Protein AF-A0A7S0SHC0-F1 (afdb_monomer_lite)

Organism: NCBI:txid81844

Secondary structure (DSSP, 8-state):
------PPP----PPP--------PPEE-TTT--EE-TTT--B--HHHHHHHTSSSSSHHHHHHHHHHHSTTHHHHHHHHHHTTB-TTT--BHHHHHHHHHH---HHHHHHHHHHH--S-HHHHHHHHHS--HHHH-----S---

Foldseek 3Di:
DDDDDDDDDDPPPDDDPPDPPPQPPFDADPVPRFTAAPQPRHGDHVVCCVVVVHSHNDPVSVVNCCCVVPPCSVVVVVCVVCVCQDPPPRDNLVVLLVVLVPDPDLVVQLVSVVVVVPDDPVLSNVCSVPPDSVSRDDDDDPDDD

Structure (mmCIF, N/CA/C/O backbone):
data_AF-A0A7S0SHC0-F1
#
_entry.id   AF-A0A7S0SHC0-F1
#
loop_
_atom_site.group_PDB
_atom_site.id
_atom_site.type_symbol
_atom_site.label_atom_id
_atom_site.label_alt_id
_atom_site.label_comp_id
_atom_site.label_asym_id
_atom_site.label_entity_id
_atom_site.label_seq_id
_atom_site.pdbx_PDB_ins_code
_atom_site.Cartn_x
_atom_site.Cartn_y
_atom_site.Cartn_z
_atom_site.occupancy
_atom_site.B_iso_or_equiv
_atom_site.auth_seq_id
_atom_site.auth_comp_id
_atom_site.auth_asym_id
_atom_site.auth_atom_id
_atom_site.pdbx_PDB_model_num
ATOM 1 N N . LEU A 1 1 ? 39.470 34.657 43.279 1.00 46.25 1 LEU A N 1
ATOM 2 C CA . LEU A 1 1 ? 38.215 34.703 42.502 1.00 46.25 1 LEU A CA 1
ATOM 3 C C . LEU A 1 1 ? 38.578 34.753 41.018 1.00 46.25 1 LEU A C 1
ATOM 5 O O . LEU A 1 1 ? 39.196 35.722 40.605 1.00 46.25 1 LEU A O 1
ATOM 9 N N . ALA A 1 2 ? 38.267 33.699 40.259 1.00 45.75 2 ALA A N 1
ATOM 10 C CA . ALA A 1 2 ? 38.044 33.777 38.803 1.00 45.75 2 ALA A CA 1
ATOM 11 C C . ALA A 1 2 ? 36.608 34.328 38.566 1.00 45.75 2 ALA A C 1
ATOM 13 O O . ALA A 1 2 ? 35.869 34.360 39.558 1.00 45.75 2 ALA A O 1
ATOM 14 N N . PRO A 1 3 ? 36.173 34.773 37.359 1.00 44.78 3 PRO A N 1
ATOM 15 C CA . PRO A 1 3 ? 36.110 33.954 36.128 1.00 44.78 3 PRO A CA 1
ATOM 16 C C . PRO A 1 3 ? 36.501 34.707 34.822 1.00 44.78 3 PRO A C 1
ATOM 18 O O . PRO A 1 3 ? 36.399 35.922 34.726 1.00 44.78 3 PRO A O 1
ATOM 21 N N . ALA A 1 4 ? 37.196 34.050 33.889 1.00 41.94 4 ALA A N 1
ATOM 22 C CA . ALA A 1 4 ? 36.697 33.322 32.704 1.00 41.94 4 ALA A CA 1
ATOM 23 C C . ALA A 1 4 ? 36.468 34.202 31.455 1.00 41.94 4 ALA A C 1
ATOM 25 O O . ALA A 1 4 ? 35.485 34.928 31.338 1.00 41.94 4 ALA A O 1
ATOM 26 N N . SER A 1 5 ? 37.388 34.062 30.495 1.00 43.69 5 SER A N 1
ATOM 27 C CA . SER A 1 5 ? 37.263 34.512 29.109 1.00 43.69 5 SER A CA 1
ATOM 28 C C . SER A 1 5 ? 36.219 33.665 28.378 1.00 43.69 5 SER A C 1
ATOM 30 O O . SER A 1 5 ? 36.361 32.445 28.308 1.00 43.69 5 SER A O 1
ATOM 32 N N . GLY A 1 6 ? 35.187 34.301 27.826 1.00 36.38 6 GLY A N 1
ATOM 33 C CA . GLY A 1 6 ? 34.179 33.659 26.984 1.00 36.38 6 GLY A CA 1
ATOM 34 C C . GLY A 1 6 ? 34.205 34.239 25.574 1.00 36.38 6 GLY A C 1
ATOM 35 O O . GLY A 1 6 ? 33.842 35.393 25.369 1.00 36.38 6 GLY A O 1
ATOM 36 N N . THR A 1 7 ? 34.633 33.443 24.600 1.00 48.53 7 THR A N 1
ATOM 37 C CA . THR A 1 7 ? 34.421 33.687 23.169 1.00 48.53 7 THR A CA 1
ATOM 38 C C . THR A 1 7 ? 33.068 33.102 22.752 1.00 48.53 7 THR A C 1
ATOM 40 O O . THR A 1 7 ? 32.827 31.923 23.008 1.00 48.53 7 THR A O 1
ATOM 43 N N . PRO A 1 8 ? 32.185 33.855 22.072 1.00 46.16 8 PRO A N 1
ATOM 44 C CA . PRO A 1 8 ? 31.022 33.269 21.422 1.00 46.16 8 PRO A CA 1
ATOM 45 C C . PRO A 1 8 ? 31.379 32.819 19.999 1.00 46.16 8 PRO A C 1
ATOM 47 O O . PRO A 1 8 ? 31.713 33.625 19.132 1.00 46.16 8 PRO A O 1
ATOM 50 N N . THR A 1 9 ? 31.291 31.515 19.750 1.00 45.28 9 THR A N 1
ATOM 51 C CA . THR A 1 9 ? 31.271 30.936 18.402 1.00 45.28 9 THR A CA 1
ATOM 52 C C . THR A 1 9 ? 29.812 30.864 17.935 1.00 45.28 9 THR A C 1
ATOM 54 O O . THR A 1 9 ? 29.004 30.245 18.627 1.00 45.28 9 THR A O 1
ATOM 57 N N . PRO A 1 10 ? 29.419 31.470 16.801 1.00 43.19 10 PRO A N 1
ATOM 58 C CA . PRO A 1 10 ? 28.077 31.281 16.269 1.00 43.19 10 PRO A CA 1
ATOM 59 C C . PRO A 1 10 ? 27.973 29.929 15.552 1.00 43.19 10 PRO A C 1
ATOM 61 O O . PRO A 1 10 ? 28.498 29.729 14.457 1.00 43.19 10 PRO A O 1
ATOM 64 N N . THR A 1 11 ? 27.261 28.999 16.186 1.00 40.47 11 THR A N 1
ATOM 65 C CA . THR A 1 11 ? 26.801 27.735 15.606 1.00 40.47 11 THR A CA 1
ATOM 66 C C . THR A 1 11 ? 25.704 28.023 14.582 1.00 40.47 11 THR A C 1
ATOM 68 O O . THR A 1 11 ? 24.523 28.089 14.916 1.00 40.47 11 THR A O 1
ATOM 71 N N . ALA A 1 12 ? 26.080 28.210 13.318 1.00 41.25 12 ALA A N 1
ATOM 72 C CA . ALA A 1 12 ? 25.123 28.209 12.221 1.00 41.25 12 ALA A CA 1
ATOM 73 C C . ALA A 1 12 ? 24.812 26.758 11.829 1.00 41.25 12 ALA A C 1
ATOM 75 O O . ALA A 1 12 ? 25.509 26.137 11.028 1.00 41.25 12 ALA A O 1
ATOM 76 N N . ALA A 1 13 ? 23.744 26.224 12.422 1.00 42.00 13 ALA A N 1
ATOM 77 C CA . ALA A 1 13 ? 23.005 25.092 11.887 1.00 42.00 13 ALA A CA 1
ATOM 78 C C . ALA A 1 13 ? 22.385 25.510 10.540 1.00 42.00 13 ALA A C 1
ATOM 80 O O . ALA A 1 13 ? 21.304 26.092 10.484 1.00 42.00 13 ALA A O 1
ATOM 81 N N . GLY A 1 14 ? 23.119 25.270 9.455 1.00 32.91 14 GLY A N 1
ATOM 82 C CA . GLY A 1 14 ? 22.646 25.408 8.082 1.00 32.91 14 GLY A CA 1
ATOM 83 C C . GLY A 1 14 ? 22.050 24.088 7.608 1.00 32.91 14 GLY A C 1
ATOM 84 O O . GLY A 1 14 ? 22.715 23.057 7.634 1.00 32.91 14 GLY A O 1
ATOM 85 N N . ALA A 1 15 ? 20.778 24.142 7.228 1.00 36.56 15 ALA A N 1
ATOM 86 C CA . ALA A 1 15 ? 19.934 23.031 6.823 1.00 36.56 15 ALA A CA 1
ATOM 87 C C . ALA A 1 15 ? 20.584 22.061 5.819 1.00 36.56 15 ALA A C 1
ATOM 89 O O . ALA A 1 15 ? 21.226 22.462 4.848 1.00 36.56 15 ALA A O 1
ATOM 90 N N . ALA A 1 16 ? 20.326 20.769 6.025 1.00 36.56 16 ALA A N 1
ATOM 91 C CA . ALA A 1 16 ? 20.578 19.732 5.039 1.00 36.56 16 ALA A CA 1
ATOM 92 C C . ALA A 1 16 ? 19.779 20.016 3.752 1.00 36.56 16 ALA A C 1
ATOM 94 O O . ALA A 1 16 ? 18.553 20.165 3.832 1.00 36.56 16 ALA A O 1
ATOM 95 N N . PRO A 1 17 ? 20.397 20.015 2.556 1.00 38.56 17 PRO A N 1
ATOM 96 C CA . PRO A 1 17 ? 19.640 19.806 1.338 1.00 38.56 17 PRO A CA 1
ATOM 97 C C . PRO A 1 17 ? 19.121 18.365 1.344 1.00 38.56 17 PRO A C 1
ATOM 99 O O . PRO A 1 17 ? 19.825 17.395 1.064 1.00 38.56 17 PRO A O 1
ATOM 102 N N . SER A 1 18 ? 17.850 18.253 1.717 1.00 47.62 18 SER A N 1
ATOM 103 C CA . SER A 1 18 ? 17.003 17.102 1.449 1.00 47.62 18 SER A CA 1
ATOM 104 C C . SER A 1 18 ? 16.845 16.960 -0.060 1.00 47.62 18 SER A C 1
ATOM 106 O O . SER A 1 18 ? 16.147 17.751 -0.680 1.00 47.62 18 SER A O 1
ATOM 108 N N . ALA A 1 19 ? 17.536 15.979 -0.628 1.00 39.66 19 ALA A N 1
ATOM 109 C CA . ALA A 1 19 ? 17.157 15.179 -1.791 1.00 39.66 19 ALA A CA 1
ATOM 110 C C . ALA A 1 19 ? 18.431 14.478 -2.253 1.00 39.66 19 ALA A C 1
ATOM 112 O O . ALA A 1 19 ? 19.184 14.994 -3.077 1.00 39.66 19 ALA A O 1
ATOM 113 N N . THR A 1 20 ? 18.696 13.288 -1.719 1.00 36.34 20 THR A N 1
ATOM 114 C CA . THR A 1 20 ? 19.650 12.383 -2.354 1.00 36.34 20 THR A CA 1
ATOM 115 C C . THR A 1 20 ? 19.018 11.962 -3.678 1.00 36.34 20 THR A C 1
ATOM 117 O O . THR A 1 20 ? 18.272 10.987 -3.748 1.00 36.34 20 THR A O 1
ATOM 120 N N . SER A 1 21 ? 19.247 12.739 -4.737 1.00 45.91 21 SER A N 1
ATOM 121 C CA . SER A 1 21 ? 19.059 12.262 -6.097 1.00 45.91 21 SER A CA 1
ATOM 122 C C . SER A 1 21 ? 20.007 11.081 -6.239 1.00 45.91 21 SER A C 1
ATOM 124 O O . SER A 1 21 ? 21.220 11.262 -6.339 1.00 45.91 21 SER A O 1
ATOM 126 N N . ALA A 1 22 ? 19.474 9.868 -6.135 1.00 44.31 22 ALA A N 1
ATOM 127 C CA . ALA A 1 22 ? 20.243 8.669 -6.391 1.00 44.31 22 ALA A CA 1
ATOM 128 C C . ALA A 1 22 ? 20.702 8.754 -7.848 1.00 44.31 22 ALA A C 1
ATOM 130 O O . ALA A 1 22 ? 19.911 8.547 -8.769 1.00 44.31 22 ALA A O 1
ATOM 131 N N . SER A 1 23 ? 21.959 9.147 -8.049 1.00 49.69 23 SER A N 1
ATOM 132 C CA . SER A 1 23 ? 22.630 9.129 -9.339 1.00 49.69 23 SER A CA 1
ATOM 133 C C . SER A 1 23 ? 22.587 7.689 -9.824 1.00 49.69 23 SER A C 1
ATOM 135 O O . SER A 1 23 ? 23.331 6.836 -9.344 1.00 49.69 23 SER A O 1
ATOM 137 N N . ALA A 1 24 ? 21.638 7.388 -10.702 1.00 56.66 24 ALA A N 1
ATOM 138 C CA . ALA A 1 24 ? 21.455 6.050 -11.211 1.00 56.66 24 ALA A CA 1
ATOM 139 C C . ALA A 1 24 ? 22.646 5.756 -12.136 1.00 56.66 24 ALA A C 1
ATOM 141 O O . ALA A 1 24 ? 22.691 6.222 -13.274 1.00 56.66 24 ALA A O 1
ATOM 142 N N . ALA A 1 25 ? 23.665 5.081 -11.602 1.00 60.66 25 ALA A N 1
ATOM 143 C CA . ALA A 1 25 ? 24.842 4.700 -12.367 1.00 60.66 25 ALA A CA 1
ATOM 144 C C . ALA A 1 25 ? 24.388 3.861 -13.571 1.00 60.66 25 ALA A C 1
ATOM 146 O O . ALA A 1 25 ? 23.624 2.907 -13.412 1.00 60.66 25 ALA A O 1
ATOM 147 N N . ALA A 1 26 ? 24.796 4.258 -14.777 1.00 64.06 26 ALA A N 1
ATOM 148 C CA . ALA A 1 26 ? 24.423 3.558 -15.999 1.00 64.06 26 ALA A CA 1
ATOM 149 C C . ALA A 1 26 ? 24.975 2.123 -15.970 1.00 64.06 26 ALA A C 1
ATOM 151 O O . ALA A 1 26 ? 26.130 1.902 -15.610 1.00 64.06 26 ALA A O 1
ATOM 152 N N . LEU A 1 27 ? 24.152 1.145 -16.354 1.00 70.19 27 LEU A N 1
ATOM 153 C CA . LEU A 1 27 ? 24.633 -0.211 -16.619 1.00 70.19 27 LEU A CA 1
ATOM 154 C C . LEU A 1 27 ? 25.347 -0.205 -17.974 1.00 70.19 27 LEU A C 1
ATOM 156 O O . LEU A 1 27 ? 24.855 0.423 -18.903 1.00 70.19 27 LEU A O 1
ATOM 160 N N . MET A 1 28 ? 26.474 -0.900 -18.113 1.00 73.00 28 MET A N 1
ATOM 161 C CA . MET A 1 28 ? 27.180 -1.055 -19.392 1.00 73.00 28 MET A CA 1
ATOM 162 C C . MET A 1 28 ? 27.140 -2.509 -19.848 1.00 73.00 28 MET A C 1
ATOM 164 O O . MET A 1 28 ? 27.323 -3.426 -19.048 1.00 73.00 28 MET A O 1
ATOM 168 N N . SER A 1 29 ? 26.942 -2.720 -21.147 1.00 69.62 29 SER A N 1
ATOM 169 C CA . SER A 1 29 ? 27.190 -4.016 -21.775 1.00 69.62 29 SER A CA 1
ATOM 170 C C . SER A 1 29 ? 28.694 -4.287 -21.814 1.00 69.62 29 SER A C 1
ATOM 172 O O . SER A 1 29 ? 29.453 -3.492 -22.369 1.00 69.62 29 SER A O 1
ATOM 174 N N . THR A 1 30 ? 29.135 -5.424 -21.277 1.00 70.00 30 THR A N 1
ATOM 175 C CA . THR A 1 30 ? 30.549 -5.839 -21.325 1.00 70.00 30 THR A CA 1
ATOM 176 C C . THR A 1 30 ? 30.995 -6.260 -22.726 1.00 70.00 30 THR A C 1
ATOM 178 O O . THR A 1 30 ? 32.182 -6.206 -23.023 1.00 70.00 30 THR A O 1
ATOM 181 N N . ALA A 1 31 ? 30.056 -6.642 -23.597 1.00 69.12 31 ALA A N 1
ATOM 182 C CA . ALA A 1 31 ? 30.348 -7.105 -24.953 1.00 69.12 31 ALA A CA 1
ATOM 183 C C . ALA A 1 31 ? 30.527 -5.962 -25.964 1.00 69.12 31 ALA A C 1
ATOM 185 O O . ALA A 1 31 ? 31.251 -6.115 -26.941 1.00 69.12 31 ALA A O 1
ATOM 186 N N . SER A 1 32 ? 29.854 -4.828 -25.754 1.00 69.88 32 SER A N 1
ATOM 187 C CA . SER A 1 32 ? 29.794 -3.738 -26.738 1.00 69.88 32 SER A CA 1
ATOM 188 C C . SER A 1 32 ? 30.134 -2.358 -26.174 1.00 69.88 32 SER A C 1
ATOM 190 O O . SER A 1 32 ? 30.150 -1.393 -26.927 1.00 69.88 32 SER A O 1
ATOM 192 N N . MET A 1 33 ? 30.391 -2.245 -24.864 1.00 77.25 33 MET A N 1
ATOM 193 C CA . MET A 1 33 ? 30.617 -0.973 -24.156 1.00 77.25 33 MET A CA 1
ATOM 194 C C . MET A 1 33 ? 29.498 0.067 -24.360 1.00 77.25 33 MET A C 1
ATOM 196 O O . MET A 1 33 ? 29.709 1.257 -24.151 1.00 77.25 33 MET A O 1
ATOM 200 N N . VAL A 1 34 ? 28.292 -0.375 -24.735 1.00 79.06 34 VAL A N 1
ATOM 201 C CA . VAL A 1 34 ? 27.109 0.485 -24.902 1.00 79.06 34 VAL A CA 1
ATOM 202 C C . VAL A 1 34 ? 26.350 0.562 -23.573 1.00 79.06 34 VAL A C 1
ATOM 204 O O . VAL A 1 34 ? 26.199 -0.473 -22.905 1.00 79.06 34 VAL A O 1
ATOM 207 N N . PRO A 1 35 ? 25.859 1.745 -23.160 1.00 80.50 35 PRO A N 1
ATOM 208 C CA . PRO A 1 35 ? 25.041 1.859 -21.964 1.00 80.50 35 PRO A CA 1
ATOM 209 C C . PRO A 1 35 ? 23.693 1.144 -22.151 1.00 80.50 35 PRO A C 1
ATOM 211 O O . PRO A 1 35 ? 23.089 1.146 -23.223 1.00 80.50 35 PRO A O 1
ATOM 214 N N . LEU A 1 36 ? 23.214 0.519 -21.081 1.00 85.25 36 LEU A N 1
ATOM 215 C CA . LEU A 1 36 ? 21.962 -0.219 -21.016 1.00 85.25 36 LEU A CA 1
ATOM 216 C C . LEU A 1 36 ? 20.945 0.554 -20.192 1.00 85.25 36 LEU A C 1
ATOM 218 O O . LEU A 1 36 ? 21.234 1.048 -19.098 1.00 85.25 36 LEU A O 1
ATOM 222 N N . CYS A 1 37 ? 19.710 0.593 -20.684 1.00 85.38 37 CYS A N 1
ATOM 223 C CA . CYS A 1 37 ? 18.616 1.210 -19.957 1.00 85.38 37 CYS A CA 1
ATOM 224 C C . CYS A 1 37 ? 18.389 0.468 -18.638 1.00 85.38 37 CYS A C 1
ATOM 226 O O . CYS A 1 37 ? 18.195 -0.749 -18.617 1.00 85.38 37 CYS A O 1
ATOM 228 N N . LEU A 1 38 ? 18.327 1.202 -17.528 1.00 83.50 38 LEU A N 1
ATOM 229 C CA . LEU A 1 38 ? 18.129 0.587 -16.215 1.00 83.50 38 LEU A CA 1
ATOM 230 C C . LEU A 1 38 ? 16.784 -0.142 -16.077 1.00 83.50 38 LEU A C 1
ATOM 232 O O . LEU A 1 38 ? 16.696 -1.082 -15.285 1.00 83.50 38 LEU A O 1
ATOM 236 N N . ALA A 1 39 ? 15.775 0.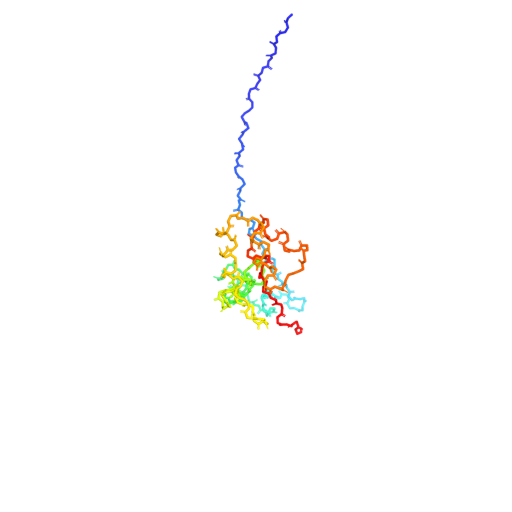246 -16.865 1.00 86.12 39 ALA A N 1
ATOM 237 C CA . ALA A 1 39 ? 14.435 -0.335 -16.835 1.00 86.12 39 ALA A CA 1
ATOM 238 C C . ALA A 1 39 ? 14.287 -1.592 -17.709 1.00 86.12 39 ALA A C 1
ATOM 240 O O . ALA A 1 39 ? 13.796 -2.606 -17.224 1.00 86.12 39 ALA A O 1
ATOM 241 N N . CYS A 1 40 ? 14.687 -1.536 -18.986 1.00 86.75 40 CYS A N 1
ATOM 242 C CA . CYS A 1 40 ? 14.463 -2.625 -19.950 1.00 86.75 40 CYS A CA 1
ATOM 243 C C . CYS A 1 40 ? 15.727 -3.412 -20.322 1.00 86.75 40 CYS A C 1
ATOM 245 O O . CYS A 1 40 ? 15.626 -4.404 -21.032 1.00 86.75 40 CYS A O 1
ATOM 247 N N . LYS A 1 41 ? 16.905 -2.974 -19.859 1.00 87.19 41 LYS A N 1
ATOM 248 C CA . LYS A 1 41 ? 18.222 -3.565 -20.160 1.00 87.19 41 LYS A CA 1
ATOM 249 C C . LYS A 1 41 ? 18.606 -3.565 -21.646 1.00 87.19 41 LYS A C 1
ATOM 251 O O . LYS A 1 41 ? 19.566 -4.224 -22.022 1.00 87.19 41 LYS A O 1
ATOM 256 N N . VAL A 1 42 ? 17.899 -2.798 -22.479 1.00 87.38 42 VAL A N 1
ATOM 257 C CA . VAL A 1 42 ? 18.222 -2.618 -23.901 1.00 87.38 42 VAL A CA 1
ATOM 258 C C . VAL A 1 42 ? 19.326 -1.561 -24.051 1.00 87.38 42 VAL A C 1
ATOM 260 O O . VAL A 1 42 ? 19.281 -0.556 -23.326 1.00 87.38 42 VAL A O 1
ATOM 263 N N . PRO A 1 43 ? 20.299 -1.759 -24.962 1.00 85.06 43 PRO A N 1
ATOM 264 C CA . PRO A 1 43 ? 21.293 -0.744 -25.287 1.00 85.06 43 PRO A CA 1
ATOM 265 C C . PRO A 1 43 ? 20.648 0.539 -25.819 1.00 85.06 43 PRO A C 1
ATOM 267 O O . PRO A 1 43 ? 19.668 0.481 -26.560 1.00 85.06 43 PRO A O 1
ATO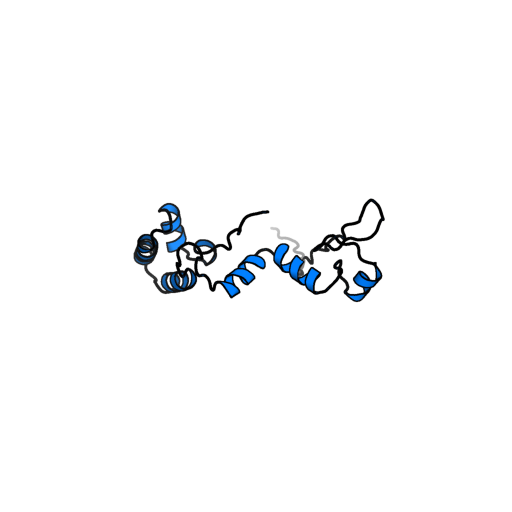M 270 N N . TYR A 1 44 ? 21.192 1.693 -25.457 1.00 79.69 44 TYR A N 1
ATOM 271 C CA . TYR A 1 44 ? 20.780 2.984 -26.009 1.00 79.69 44 TYR A CA 1
ATOM 272 C C . TYR A 1 44 ? 22.017 3.819 -26.370 1.00 79.69 44 TYR A C 1
ATOM 274 O O . TYR A 1 44 ? 23.109 3.549 -25.873 1.00 79.69 44 TYR A O 1
ATOM 282 N N . ASP A 1 45 ? 21.875 4.799 -27.261 1.00 77.12 45 ASP A N 1
ATOM 283 C CA . ASP A 1 45 ? 22.981 5.691 -27.618 1.00 77.12 45 ASP A CA 1
ATOM 284 C C . ASP A 1 45 ? 23.171 6.811 -26.580 1.00 77.12 45 ASP A C 1
A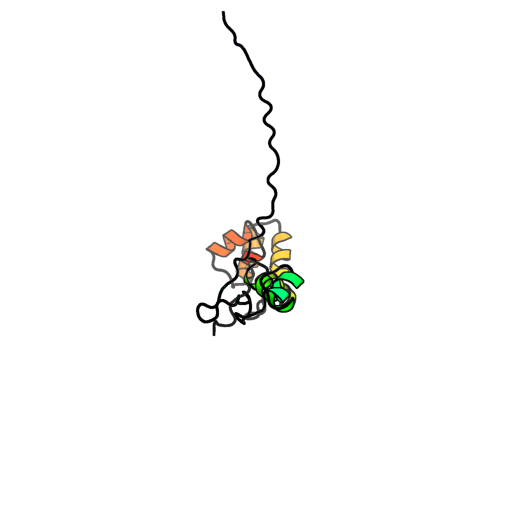TOM 286 O O . ASP A 1 45 ? 22.247 7.245 -25.892 1.00 77.12 45 ASP A O 1
ATOM 290 N N . GLU A 1 46 ? 24.398 7.303 -26.431 1.00 72.50 46 GLU A N 1
ATOM 291 C CA . GLU A 1 46 ? 24.675 8.398 -25.491 1.00 72.50 46 GLU A CA 1
ATOM 292 C C . GLU A 1 46 ? 23.878 9.676 -25.821 1.00 72.50 46 GLU A C 1
ATOM 294 O O . GLU A 1 46 ? 23.517 10.428 -24.913 1.00 72.50 46 GLU A O 1
ATOM 299 N N . ASP A 1 47 ? 23.491 9.865 -27.085 1.00 73.94 47 ASP A N 1
ATOM 300 C CA . ASP A 1 47 ? 22.657 10.979 -27.542 1.00 73.94 47 ASP A CA 1
ATOM 301 C C . ASP A 1 47 ? 21.238 10.946 -26.948 1.00 73.94 47 ASP A C 1
ATOM 303 O O . ASP A 1 47 ? 20.693 11.989 -26.575 1.00 73.94 47 ASP A O 1
ATOM 307 N N . ALA A 1 48 ? 20.634 9.766 -26.779 1.00 66.75 48 ALA A N 1
ATOM 308 C CA . ALA A 1 48 ? 19.353 9.601 -26.102 1.00 66.75 48 ALA A CA 1
ATOM 309 C C . ALA A 1 48 ? 19.463 9.981 -24.622 1.00 66.75 48 ALA A C 1
ATOM 311 O O . ALA A 1 48 ? 18.580 10.658 -24.089 1.00 66.75 48 ALA A O 1
ATOM 312 N N . ARG A 1 49 ? 20.566 9.621 -23.954 1.00 68.69 49 ARG A N 1
ATOM 313 C CA . ARG A 1 49 ? 20.813 10.048 -22.568 1.00 68.69 49 ARG A CA 1
ATOM 314 C C . ARG A 1 49 ? 21.024 11.550 -22.467 1.00 68.69 49 ARG A C 1
ATOM 316 O O . ARG A 1 49 ? 20.476 12.155 -21.549 1.00 68.69 49 ARG A O 1
ATOM 323 N N . ALA A 1 50 ? 21.761 12.152 -23.396 1.00 70.12 50 ALA A N 1
ATOM 324 C CA . ALA A 1 50 ? 21.955 13.598 -23.447 1.00 70.12 50 ALA A CA 1
ATOM 325 C C . ALA A 1 50 ? 20.629 14.343 -23.678 1.00 70.12 50 ALA A C 1
ATOM 327 O O . ALA A 1 50 ? 20.368 15.350 -23.024 1.00 70.12 50 ALA A O 1
ATOM 328 N N . ARG A 1 51 ? 19.755 13.812 -24.543 1.00 71.19 51 ARG A N 1
ATOM 329 C CA . ARG A 1 51 ? 18.444 14.401 -24.856 1.00 71.19 51 ARG A CA 1
ATOM 330 C C . ARG A 1 51 ? 17.492 14.426 -23.661 1.00 71.19 51 ARG A C 1
ATOM 332 O O . ARG A 1 51 ? 16.766 15.400 -23.492 1.00 71.19 51 ARG A O 1
ATOM 339 N N . TYR A 1 52 ? 17.472 13.363 -22.859 1.00 65.50 52 TYR A N 1
ATOM 340 C CA . TYR A 1 52 ? 16.537 13.241 -21.735 1.00 65.50 52 TYR A CA 1
ATOM 341 C C . TYR A 1 52 ? 17.174 13.499 -20.358 1.00 65.50 52 TYR A C 1
ATOM 343 O O . TYR A 1 52 ? 16.479 13.510 -19.344 1.00 65.50 52 TYR A O 1
ATOM 351 N N . GLY A 1 53 ? 18.496 13.690 -20.299 1.00 66.75 53 GLY A N 1
ATOM 352 C CA . GLY A 1 53 ? 19.246 13.937 -19.065 1.00 66.75 53 GLY A CA 1
ATOM 353 C C . GLY A 1 53 ? 19.264 12.759 -18.081 1.00 66.75 53 GLY A C 1
ATOM 354 O O . GLY A 1 53 ? 19.547 12.954 -16.901 1.00 66.75 53 GLY A O 1
ATOM 355 N N . HIS A 1 54 ? 18.934 11.540 -18.523 1.00 71.44 54 HIS A N 1
ATOM 356 C CA . HIS A 1 54 ? 18.750 10.377 -17.647 1.00 71.44 54 HIS A CA 1
ATOM 357 C C . HIS A 1 54 ? 19.153 9.045 -18.320 1.00 71.44 54 HIS A C 1
ATOM 359 O O . HIS A 1 54 ? 19.055 8.932 -19.543 1.00 71.44 54 HIS A O 1
ATOM 365 N N . PRO A 1 55 ? 19.553 7.994 -17.569 1.00 78.00 55 PRO A N 1
ATOM 366 C CA . PRO A 1 55 ? 20.050 6.716 -18.113 1.00 78.00 55 PRO A CA 1
ATOM 367 C C . PRO A 1 55 ? 18.931 5.761 -18.595 1.00 78.00 55 PRO A C 1
ATOM 369 O O . PRO A 1 55 ? 18.921 4.559 -18.308 1.00 78.00 55 PRO A O 1
ATOM 372 N N . PHE A 1 56 ? 17.942 6.299 -19.312 1.00 82.94 56 PHE A N 1
ATOM 373 C CA . PHE A 1 56 ? 16.801 5.549 -19.841 1.00 82.94 56 PHE A CA 1
ATOM 374 C C . PHE A 1 56 ? 16.607 5.832 -21.326 1.00 82.94 56 PHE A C 1
ATOM 376 O O . PHE A 1 56 ? 16.729 6.974 -21.757 1.00 82.94 56 PHE A O 1
ATOM 383 N N . CYS A 1 57 ? 16.232 4.803 -22.091 1.00 83.94 57 CYS A N 1
ATOM 384 C CA . CYS A 1 57 ? 16.012 4.923 -23.535 1.00 83.94 57 CYS A CA 1
ATOM 385 C C . CYS A 1 57 ? 14.744 5.715 -23.903 1.00 83.94 57 CYS A C 1
ATOM 387 O O . CYS A 1 57 ? 14.554 6.068 -25.062 1.00 83.94 57 CYS A O 1
ATOM 389 N N . SER A 1 58 ? 13.845 5.952 -22.941 1.00 82.75 58 SER A N 1
ATOM 390 C CA . SER A 1 58 ? 12.580 6.656 -23.154 1.00 82.75 58 SER A CA 1
ATOM 391 C C . SER A 1 58 ? 11.923 7.074 -21.829 1.00 82.75 58 SER A C 1
ATOM 393 O O . SER A 1 58 ? 12.185 6.480 -20.778 1.00 82.75 58 SER A O 1
ATOM 395 N N . GLU A 1 59 ? 11.015 8.050 -21.889 1.00 82.62 59 GLU A N 1
ATOM 396 C CA . GLU A 1 59 ? 10.190 8.505 -20.756 1.00 82.62 59 GLU A CA 1
ATOM 397 C C . GLU A 1 59 ? 9.359 7.367 -20.102 1.00 82.62 59 GLU A C 1
ATOM 399 O O . GLU A 1 59 ? 9.330 7.273 -18.871 1.00 82.62 59 GLU A O 1
ATOM 404 N N . PRO A 1 60 ? 8.744 6.421 -20.849 1.00 86.62 60 PRO A N 1
ATOM 405 C CA . PRO A 1 60 ? 8.111 5.242 -20.250 1.00 86.62 60 PRO A CA 1
ATOM 406 C C . PRO A 1 60 ? 9.071 4.373 -19.426 1.00 86.62 60 PRO A C 1
ATOM 408 O O . PRO A 1 60 ? 8.683 3.854 -18.378 1.00 86.62 60 PRO A O 1
ATOM 411 N N . CYS A 1 61 ? 10.328 4.229 -19.858 1.00 85.94 61 CYS A N 1
ATOM 412 C CA . CYS A 1 61 ? 11.333 3.475 -19.108 1.00 85.94 61 CYS A CA 1
ATOM 413 C C . CYS A 1 61 ? 11.725 4.179 -17.806 1.00 85.94 61 CYS A C 1
ATOM 415 O O . CYS A 1 61 ? 11.825 3.512 -16.775 1.00 85.94 61 CYS A O 1
ATOM 417 N N . LEU A 1 62 ? 11.867 5.509 -17.817 1.00 83.94 62 LEU A N 1
ATOM 418 C CA . LEU A 1 62 ? 12.051 6.293 -16.592 1.00 83.94 62 LEU A CA 1
ATOM 419 C C . LEU A 1 62 ? 10.884 6.072 -15.620 1.00 83.94 62 LEU A C 1
ATOM 421 O O . LEU A 1 62 ? 11.095 5.787 -14.441 1.00 83.94 62 LEU A O 1
ATOM 425 N N . ARG A 1 63 ? 9.646 6.178 -16.111 1.00 83.38 63 ARG A N 1
ATOM 426 C CA . ARG A 1 63 ? 8.439 6.032 -15.287 1.00 83.38 63 ARG A CA 1
ATOM 427 C C . ARG A 1 63 ? 8.326 4.639 -14.679 1.00 83.38 63 ARG A C 1
ATOM 429 O O . ARG A 1 63 ? 8.086 4.517 -13.481 1.00 83.38 63 ARG A O 1
ATOM 436 N N . ARG A 1 64 ? 8.571 3.595 -15.476 1.00 83.69 64 ARG A N 1
ATOM 437 C CA . ARG A 1 64 ? 8.615 2.206 -15.002 1.00 83.69 64 ARG A CA 1
ATOM 438 C C . ARG A 1 64 ? 9.693 2.015 -13.942 1.00 83.69 64 ARG A C 1
ATOM 440 O O . ARG A 1 64 ? 9.421 1.406 -12.914 1.00 83.69 64 ARG A O 1
ATOM 447 N N . TYR A 1 65 ? 10.893 2.546 -14.172 1.00 82.81 65 TYR A N 1
ATOM 448 C CA . TYR A 1 65 ? 11.969 2.454 -13.193 1.00 82.81 65 TYR A CA 1
ATOM 449 C C . TYR A 1 65 ? 11.586 3.131 -11.883 1.00 82.81 65 TYR A C 1
ATOM 451 O O . TYR A 1 65 ? 11.717 2.498 -10.849 1.00 82.81 65 TYR A O 1
ATOM 459 N N . ARG A 1 66 ? 11.017 4.344 -11.921 1.00 81.38 66 ARG A N 1
ATOM 460 C CA . ARG A 1 66 ? 10.530 5.041 -10.719 1.00 81.38 66 ARG A CA 1
ATOM 461 C C . ARG A 1 66 ? 9.542 4.194 -9.919 1.00 81.38 66 ARG A C 1
ATOM 463 O O . ARG A 1 66 ? 9.705 4.072 -8.713 1.00 81.38 66 ARG A O 1
ATOM 470 N N . VAL A 1 67 ? 8.568 3.559 -10.573 1.00 78.50 67 VAL A N 1
ATOM 471 C CA . VAL A 1 67 ? 7.600 2.680 -9.885 1.00 78.50 67 VAL A CA 1
ATOM 472 C C . VAL A 1 67 ? 8.292 1.508 -9.178 1.00 78.50 67 VAL A C 1
ATOM 474 O O . VAL A 1 67 ? 7.887 1.134 -8.081 1.00 78.50 67 VAL A O 1
ATOM 477 N N . LEU A 1 68 ? 9.339 0.947 -9.787 1.00 77.56 68 LEU A N 1
ATOM 478 C CA . LEU A 1 68 ? 10.069 -0.209 -9.257 1.00 77.56 68 LEU A CA 1
ATOM 479 C C . LEU A 1 68 ? 11.154 0.162 -8.233 1.00 77.56 68 LEU A C 1
ATOM 481 O O . LEU A 1 68 ? 11.451 -0.634 -7.348 1.00 77.56 68 LEU A O 1
ATOM 485 N N . SER A 1 69 ? 11.769 1.339 -8.359 1.00 74.62 69 SER A N 1
ATOM 486 C CA . SER A 1 69 ? 12.916 1.768 -7.551 1.00 74.62 69 SER A CA 1
ATOM 487 C C . SER A 1 69 ? 12.533 2.664 -6.379 1.00 74.62 69 SER A C 1
ATOM 489 O O . SER A 1 69 ? 13.317 2.807 -5.446 1.00 74.62 69 SER A O 1
ATOM 491 N N . THR A 1 70 ? 11.371 3.322 -6.437 1.00 79.12 70 THR A N 1
ATOM 492 C CA . THR A 1 70 ? 10.888 4.192 -5.364 1.00 79.12 70 THR A CA 1
ATOM 493 C C . THR A 1 70 ? 10.084 3.360 -4.365 1.00 79.12 70 THR A C 1
ATOM 495 O O . THR A 1 70 ? 9.029 2.830 -4.727 1.00 79.12 70 THR A O 1
ATOM 498 N N . PRO A 1 71 ? 10.534 3.249 -3.100 1.00 76.69 71 PRO A N 1
ATOM 499 C CA . PRO A 1 71 ? 9.769 2.566 -2.065 1.00 76.69 71 PRO A CA 1
ATOM 500 C C . PRO A 1 71 ? 8.351 3.139 -1.981 1.00 76.69 71 PRO A C 1
ATOM 502 O O . PRO A 1 71 ? 8.173 4.351 -1.911 1.00 76.69 71 PRO A O 1
ATOM 505 N N . GLY A 1 72 ? 7.340 2.274 -2.012 1.00 77.56 72 GLY A N 1
ATOM 506 C CA . GLY A 1 72 ? 5.934 2.682 -1.927 1.00 77.56 72 GLY A CA 1
ATOM 507 C C . GLY A 1 72 ? 5.262 3.026 -3.261 1.00 77.56 72 GLY A C 1
ATOM 508 O O . GLY A 1 72 ? 4.063 2.806 -3.365 1.00 77.56 72 GLY A O 1
ATOM 509 N N . ALA A 1 73 ? 5.989 3.415 -4.315 1.00 80.88 73 ALA A N 1
ATOM 510 C CA . ALA A 1 73 ? 5.364 3.827 -5.581 1.00 80.88 73 ALA A CA 1
ATOM 511 C C . ALA A 1 73 ? 4.522 2.714 -6.236 1.00 80.88 73 ALA A C 1
ATOM 513 O O . ALA A 1 73 ? 3.426 2.965 -6.734 1.00 80.88 73 ALA A O 1
ATOM 514 N N . ALA A 1 74 ? 4.993 1.464 -6.183 1.00 80.50 74 ALA A N 1
ATOM 515 C CA . ALA A 1 74 ? 4.201 0.312 -6.613 1.00 80.50 74 ALA A CA 1
ATOM 516 C C . ALA A 1 74 ? 2.942 0.110 -5.750 1.00 80.50 74 ALA A C 1
ATOM 518 O O . ALA A 1 74 ? 1.875 -0.189 -6.280 1.00 80.50 74 ALA A O 1
ATOM 519 N N . ARG A 1 75 ? 3.039 0.317 -4.428 1.00 82.12 75 ARG A N 1
ATOM 520 C CA . ARG A 1 75 ? 1.891 0.205 -3.513 1.00 82.12 75 ARG A CA 1
ATOM 521 C C . ARG A 1 75 ? 0.847 1.277 -3.805 1.00 82.12 75 ARG A C 1
ATOM 523 O O . ARG A 1 75 ? -0.330 0.948 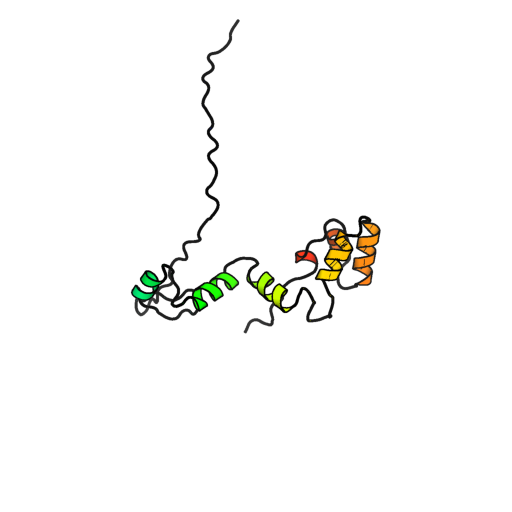-3.813 1.00 82.12 75 ARG A O 1
ATOM 530 N N . ASP A 1 76 ? 1.267 2.507 -4.085 1.00 83.19 76 ASP A N 1
ATOM 531 C CA . ASP A 1 76 ? 0.365 3.621 -4.401 1.00 83.19 76 ASP A CA 1
ATOM 532 C C . ASP A 1 76 ? -0.351 3.408 -5.739 1.00 83.19 76 ASP A C 1
ATOM 534 O O . ASP A 1 76 ? -1.552 3.662 -5.862 1.00 83.19 76 ASP A O 1
ATOM 538 N N . ALA A 1 77 ? 0.365 2.880 -6.738 1.00 83.94 77 ALA A N 1
ATOM 539 C CA . ALA A 1 77 ? -0.219 2.523 -8.026 1.00 83.94 77 ALA A CA 1
ATOM 540 C C . ALA A 1 77 ? -1.279 1.419 -7.881 1.00 83.94 77 ALA A C 1
ATOM 542 O O . ALA A 1 77 ? -2.383 1.557 -8.405 1.00 83.94 77 ALA A O 1
ATOM 543 N N . ILE A 1 78 ? -0.977 0.358 -7.125 1.00 86.12 78 ILE A N 1
ATOM 544 C CA . ILE A 1 78 ? -1.934 -0.727 -6.862 1.00 86.12 78 ILE A CA 1
ATOM 545 C C . ILE A 1 78 ? -3.114 -0.206 -6.035 1.00 86.12 78 ILE A C 1
ATOM 547 O O . ILE A 1 78 ? -4.263 -0.466 -6.374 1.00 86.12 78 ILE A O 1
ATOM 551 N N . PHE A 1 79 ? -2.859 0.591 -4.995 1.00 86.69 79 PHE A N 1
ATOM 552 C CA . PHE A 1 79 ? -3.915 1.176 -4.173 1.00 86.69 79 PHE A CA 1
ATOM 553 C C . PHE A 1 79 ? -4.859 2.058 -4.999 1.00 86.69 79 PHE A C 1
ATOM 555 O O . PHE A 1 79 ? -6.063 2.036 -4.777 1.00 86.69 79 PHE A O 1
ATOM 562 N N . SER A 1 80 ? -4.346 2.791 -5.989 1.00 86.38 80 SER A N 1
ATOM 563 C CA . SER A 1 80 ? -5.179 3.603 -6.887 1.00 86.38 80 SER A CA 1
ATOM 564 C C . SER A 1 80 ? -6.124 2.756 -7.748 1.00 86.38 80 SER A C 1
ATOM 566 O O . SER A 1 80 ? -7.222 3.206 -8.069 1.00 86.38 80 SER A O 1
ATOM 568 N N . LEU A 1 81 ? -5.719 1.533 -8.104 1.00 85.56 81 LEU A N 1
ATOM 569 C CA . LEU A 1 81 ? -6.531 0.594 -8.882 1.00 85.56 81 LEU A CA 1
ATOM 570 C C . LEU A 1 81 ? -7.532 -0.165 -8.000 1.00 85.56 81 LEU A C 1
ATOM 572 O O . LEU A 1 81 ? -8.710 -0.256 -8.334 1.00 85.56 81 LEU A O 1
ATOM 576 N N . GLU A 1 82 ? -7.072 -0.690 -6.866 1.00 88.94 82 GLU A N 1
ATOM 577 C CA . GLU A 1 82 ? -7.853 -1.576 -5.993 1.00 88.94 82 GLU A CA 1
ATOM 578 C C . GLU A 1 82 ? -8.630 -0.828 -4.908 1.00 88.94 82 GLU A C 1
ATOM 580 O O . GLU A 1 82 ? -9.485 -1.404 -4.238 1.00 88.94 82 GLU A O 1
ATOM 585 N N . ARG A 1 83 ? -8.320 0.456 -4.701 1.00 89.44 83 ARG A N 1
ATOM 586 C CA . ARG A 1 83 ? -8.928 1.343 -3.696 1.00 89.44 83 ARG A CA 1
ATOM 587 C C . ARG A 1 83 ? -8.848 0.798 -2.264 1.00 89.44 83 ARG A C 1
ATOM 589 O O . ARG A 1 83 ? -9.678 1.132 -1.427 1.00 89.44 83 ARG A O 1
ATOM 596 N N . GLY A 1 84 ? -7.846 -0.037 -1.980 1.00 88.50 84 GLY A N 1
ATOM 597 C CA . GLY A 1 84 ? -7.684 -0.695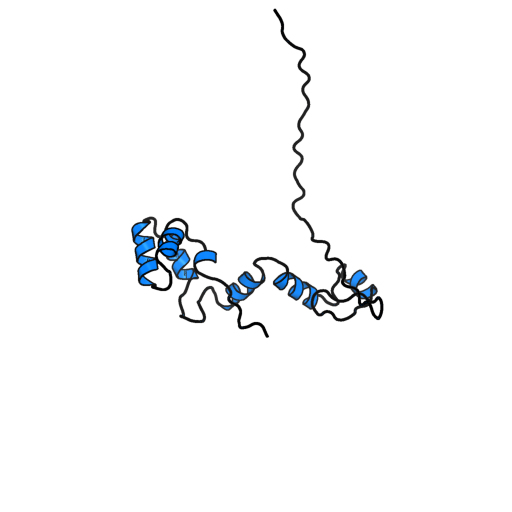 -0.682 1.00 88.50 84 GLY A CA 1
ATOM 598 C C . GLY A 1 84 ? -8.624 -1.882 -0.452 1.00 88.50 84 GLY A C 1
ATOM 599 O O . GLY A 1 84 ? -8.773 -2.322 0.686 1.00 88.50 84 GLY A O 1
ATOM 600 N N . VAL A 1 85 ? -9.253 -2.432 -1.489 1.00 90.69 85 VAL A N 1
ATOM 601 C CA . VAL A 1 85 ? -10.052 -3.658 -1.369 1.00 90.69 85 VAL A CA 1
ATOM 602 C C . VAL A 1 85 ? -9.151 -4.876 -1.560 1.00 90.69 85 VAL A C 1
ATOM 604 O O . VAL A 1 85 ? -8.440 -4.988 -2.559 1.00 90.69 85 VAL A O 1
ATOM 607 N N . CYS A 1 86 ? -9.168 -5.804 -0.603 1.00 87.19 86 CYS A N 1
ATOM 608 C CA . CYS A 1 86 ? -8.421 -7.053 -0.710 1.00 87.19 86 CYS A CA 1
ATOM 609 C C . CYS A 1 86 ? -8.988 -7.919 -1.842 1.00 87.19 86 CYS A C 1
ATOM 611 O O . CYS A 1 86 ? -10.130 -8.364 -1.768 1.00 87.19 86 CYS A O 1
ATOM 613 N N . GLN A 1 87 ? -8.173 -8.229 -2.851 1.00 86.50 87 GLN A N 1
ATOM 614 C CA . GLN A 1 87 ? -8.607 -9.033 -4.001 1.00 86.50 87 GLN A CA 1
ATOM 615 C C . GLN A 1 87 ? -8.836 -10.520 -3.671 1.00 86.50 87 GLN A C 1
ATOM 617 O O . GLN A 1 87 ? -9.429 -11.236 -4.470 1.00 86.50 87 GLN A O 1
ATOM 622 N N . LEU A 1 88 ? -8.383 -10.998 -2.503 1.00 85.69 88 LEU A N 1
ATOM 623 C CA . LEU A 1 88 ? -8.558 -12.395 -2.080 1.00 85.69 88 LEU A CA 1
ATOM 624 C C . LEU A 1 88 ? -9.826 -12.617 -1.250 1.00 85.69 88 LEU A C 1
ATOM 626 O O . LEU A 1 88 ? -10.504 -13.622 -1.434 1.00 85.69 88 LEU A O 1
ATOM 630 N N . CYS A 1 89 ? -10.134 -11.709 -0.319 1.00 85.94 89 CYS A N 1
ATOM 631 C CA . CYS A 1 89 ? -11.261 -11.868 0.609 1.00 85.94 89 CYS A CA 1
ATOM 632 C C . CYS A 1 89 ? -12.336 -10.777 0.498 1.00 85.94 89 CYS A C 1
ATOM 634 O O . CYS A 1 89 ? -13.345 -10.857 1.189 1.00 85.94 89 CYS A O 1
ATOM 636 N N . GLY A 1 90 ? -12.138 -9.751 -0.334 1.00 89.12 90 GLY A N 1
ATOM 637 C CA . GLY A 1 90 ? -13.101 -8.663 -0.534 1.00 89.12 90 GLY A CA 1
ATOM 638 C C . GLY A 1 90 ? -13.160 -7.627 0.592 1.00 89.12 90 GLY A C 1
ATOM 639 O O . GLY A 1 90 ? -13.969 -6.707 0.520 1.00 89.12 90 GLY A O 1
ATOM 640 N N . LEU A 1 91 ? -12.318 -7.739 1.626 1.00 91.38 91 LEU A N 1
ATOM 641 C CA . LEU A 1 91 ? -12.283 -6.774 2.724 1.00 91.38 91 LEU A CA 1
ATOM 642 C C . LEU A 1 91 ? -11.893 -5.379 2.216 1.00 91.38 91 LEU A C 1
ATOM 644 O O . LEU A 1 91 ? -10.786 -5.191 1.704 1.00 91.38 91 LEU A O 1
ATOM 648 N N . ASP A 1 92 ? -12.766 -4.394 2.427 1.00 94.19 92 ASP A N 1
ATOM 649 C CA . ASP A 1 92 ? -12.441 -2.980 2.237 1.00 94.19 92 ASP A CA 1
ATOM 650 C C . ASP A 1 92 ? -11.590 -2.484 3.415 1.00 94.19 92 ASP A C 1
ATOM 652 O O . ASP A 1 92 ? -12.078 -2.061 4.468 1.00 94.19 92 ASP A O 1
ATOM 656 N N . THR A 1 93 ? -10.274 -2.577 3.243 1.00 93.31 93 THR A N 1
ATOM 657 C CA . THR A 1 93 ? -9.309 -2.175 4.272 1.00 93.31 93 THR A CA 1
ATOM 658 C C . THR A 1 93 ? -9.246 -0.661 4.447 1.00 93.31 93 THR A C 1
ATOM 660 O O . THR A 1 93 ? -8.836 -0.185 5.507 1.00 93.31 93 THR A O 1
ATOM 663 N N . HIS A 1 94 ? -9.656 0.103 3.429 1.00 93.75 94 HIS A N 1
ATOM 664 C CA . HIS A 1 94 ? -9.680 1.554 3.495 1.00 93.75 94 HIS A CA 1
ATOM 665 C C . HIS A 1 94 ? -10.841 2.023 4.372 1.00 93.75 94 HIS A C 1
ATOM 667 O O . HIS A 1 94 ? -10.627 2.808 5.296 1.00 93.75 94 HIS A O 1
ATOM 673 N N . ALA A 1 95 ? -12.042 1.482 4.156 1.00 95.56 95 ALA A N 1
ATOM 674 C CA . ALA A 1 95 ? -13.199 1.731 5.011 1.00 95.56 95 ALA A CA 1
ATOM 675 C C . ALA A 1 95 ? -12.939 1.285 6.458 1.00 95.56 95 ALA A C 1
ATOM 677 O O . ALA A 1 95 ? -13.219 2.037 7.394 1.00 95.56 95 ALA A O 1
ATOM 678 N N . LEU A 1 96 ? -12.329 0.108 6.646 1.00 95.94 96 LEU A N 1
ATOM 679 C CA . LEU A 1 96 ? -11.941 -0.376 7.972 1.00 95.94 96 LEU A CA 1
ATOM 680 C C . LEU A 1 96 ? -10.965 0.584 8.668 1.00 95.94 96 LEU A C 1
ATOM 682 O O . LEU A 1 96 ? -11.141 0.879 9.848 1.00 95.94 96 LEU A O 1
ATOM 686 N N . LEU A 1 97 ? -9.964 1.110 7.952 1.00 96.19 97 LEU A N 1
ATOM 687 C CA . LEU A 1 97 ? -9.031 2.089 8.513 1.00 96.19 97 LEU A CA 1
ATOM 688 C C . LEU A 1 97 ? -9.753 3.351 8.994 1.00 96.19 97 LEU A C 1
ATOM 690 O O . LEU A 1 97 ? -9.500 3.799 10.110 1.00 96.19 97 LEU A O 1
ATOM 694 N N . HIS A 1 98 ? -10.643 3.917 8.173 1.00 97.06 98 HIS A N 1
ATOM 695 C CA . HIS A 1 98 ? -11.417 5.107 8.544 1.00 97.06 98 HIS A CA 1
ATOM 696 C C . HIS A 1 98 ? -12.276 4.859 9.779 1.00 97.06 98 HIS A C 1
ATOM 698 O O . HIS A 1 98 ? -12.279 5.68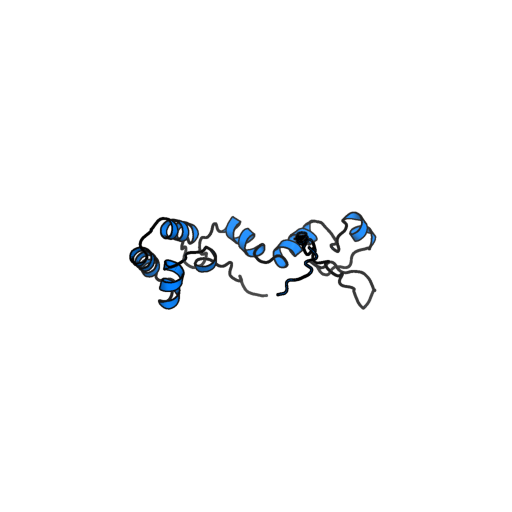3 10.691 1.00 97.06 98 HIS A O 1
ATOM 704 N N . ALA A 1 99 ? -12.941 3.705 9.848 1.00 97.62 99 ALA A N 1
ATOM 705 C CA . ALA A 1 99 ? -13.749 3.336 11.002 1.00 97.62 99 ALA A CA 1
ATOM 706 C C . ALA A 1 99 ? -12.894 3.217 12.281 1.00 97.62 99 ALA A C 1
ATOM 708 O O . ALA A 1 99 ? -13.268 3.744 13.324 1.00 97.62 99 ALA A O 1
ATOM 709 N N . LEU A 1 100 ? -11.708 2.601 12.197 1.00 97.25 100 LEU A N 1
ATOM 710 C CA . LEU A 1 100 ? -10.789 2.482 13.336 1.00 97.25 100 LEU A CA 1
ATOM 711 C C . LEU A 1 100 ? -10.237 3.835 13.798 1.00 97.25 100 LEU A C 1
ATOM 713 O O . LEU A 1 100 ? -10.058 4.045 14.994 1.00 97.25 100 LEU A O 1
ATOM 717 N N . LEU A 1 101 ? -9.941 4.746 12.868 1.00 97.44 101 LEU A N 1
ATOM 718 C CA . LEU A 1 101 ? -9.465 6.091 13.200 1.00 97.44 101 LEU A CA 1
ATOM 719 C C . LEU A 1 101 ? -10.570 6.959 13.817 1.00 97.44 101 LEU A C 1
ATOM 721 O O . LEU A 1 101 ? -10.268 7.799 14.664 1.00 97.44 101 LEU A O 1
ATOM 725 N N . ALA A 1 102 ? -11.824 6.750 13.410 1.00 97.88 102 ALA A N 1
ATOM 726 C CA . ALA A 1 102 ? -12.985 7.453 13.945 1.00 97.88 102 ALA A CA 1
ATOM 727 C C . ALA A 1 102 ? -13.402 6.957 15.340 1.00 97.88 102 ALA A C 1
ATOM 729 O O . ALA A 1 102 ? -13.930 7.740 16.125 1.00 97.88 102 ALA A O 1
ATOM 730 N N . GLU A 1 103 ? -13.154 5.687 15.662 1.00 97.69 103 GLU A N 1
ATOM 731 C CA . GLU A 1 103 ? -13.473 5.107 16.967 1.00 97.69 103 GLU A CA 1
ATOM 732 C C . GLU A 1 103 ? -12.404 5.488 18.009 1.00 97.69 103 GLU A C 1
ATOM 734 O O . GLU A 1 103 ? -11.249 5.101 17.841 1.00 97.69 103 GLU A O 1
ATOM 739 N N . PRO A 1 104 ? -12.705 6.238 19.085 1.00 96.25 104 PRO A N 1
ATOM 740 C CA . PRO A 1 104 ? -11.716 6.592 20.110 1.00 96.25 104 PRO A CA 1
ATOM 741 C C . PRO A 1 104 ? -11.385 5.451 21.090 1.00 96.25 104 PRO A C 1
ATOM 743 O O . PRO A 1 104 ? -10.309 5.464 21.693 1.00 96.25 104 PRO A O 1
ATOM 746 N N . SER A 1 105 ? -12.281 4.479 21.275 1.00 98.00 105 SER A N 1
ATOM 747 C CA . SER A 1 105 ? -12.138 3.400 22.255 1.00 98.00 105 SER A CA 1
ATOM 748 C C . SER A 1 105 ? -11.246 2.272 21.735 1.00 98.00 105 SER A C 1
ATOM 750 O O . SER A 1 105 ? -11.555 1.600 20.751 1.00 98.00 105 SER A O 1
ATOM 752 N N . LEU A 1 106 ? -10.139 2.006 22.434 1.00 96.94 106 LEU A N 1
ATOM 753 C CA . LEU A 1 106 ? -9.239 0.899 22.094 1.00 96.94 106 LEU A CA 1
ATOM 754 C C . LEU A 1 106 ? -9.934 -0.478 22.163 1.00 96.94 106 LEU A C 1
ATOM 756 O O . LEU A 1 106 ? -9.771 -1.242 21.212 1.00 96.94 106 LEU A O 1
ATOM 760 N N . PRO A 1 107 ? -10.732 -0.805 23.201 1.00 97.19 107 PRO A N 1
ATOM 761 C CA . PRO A 1 107 ? -11.503 -2.049 23.227 1.00 97.19 107 PRO A CA 1
ATOM 762 C C . PRO A 1 107 ? -12.470 -2.209 22.044 1.00 97.19 107 PRO A C 1
ATOM 764 O O . PRO A 1 107 ? -12.566 -3.298 21.485 1.00 97.19 107 PRO A O 1
ATOM 767 N N . GLU A 1 108 ? -13.144 -1.137 21.613 1.00 97.81 108 GLU A N 1
ATOM 768 C CA . GLU A 1 108 ? -14.052 -1.218 20.458 1.00 97.81 108 GLU A CA 1
ATOM 769 C C . GLU A 1 108 ? -13.280 -1.403 19.149 1.00 97.81 108 GLU A C 1
ATOM 771 O O . GLU A 1 108 ? -13.653 -2.246 18.335 1.00 97.81 108 GLU A O 1
ATOM 776 N N . ARG A 1 109 ? -12.130 -0.735 18.973 1.00 97.88 109 ARG A N 1
ATOM 777 C CA . ARG A 1 109 ? -11.235 -1.010 17.833 1.00 97.88 109 ARG A CA 1
ATOM 778 C C . ARG A 1 109 ? -10.789 -2.471 17.783 1.00 97.88 109 ARG A C 1
ATOM 780 O O . ARG A 1 109 ? -10.721 -3.045 16.698 1.00 97.88 109 ARG A O 1
ATOM 787 N N . MET A 1 110 ? -10.472 -3.073 18.932 1.00 96.88 110 MET A N 1
ATOM 788 C CA . MET A 1 110 ? -10.108 -4.493 19.001 1.00 96.88 110 MET A CA 1
ATOM 789 C C . MET A 1 110 ? -11.270 -5.375 18.545 1.00 96.88 110 MET A C 1
ATOM 791 O O . MET A 1 110 ? -11.090 -6.195 17.650 1.00 96.88 110 MET A O 1
ATOM 795 N N . LYS A 1 111 ? -12.476 -5.124 19.057 1.00 96.69 111 LYS A N 1
ATOM 796 C CA . LYS A 1 111 ? -13.690 -5.848 18.664 1.00 96.69 111 LYS A CA 1
ATOM 797 C C . LYS A 1 111 ? -14.001 -5.719 17.169 1.00 96.69 111 LYS A C 1
ATOM 799 O O . LYS A 1 111 ? -14.375 -6.701 16.532 1.00 96.69 111 LYS A O 1
ATOM 804 N N . MET A 1 112 ? -13.812 -4.534 16.584 1.00 96.81 112 MET A N 1
ATOM 805 C CA . MET A 1 112 ? -13.959 -4.318 15.138 1.00 96.81 112 MET A CA 1
ATOM 806 C C . MET A 1 112 ? -12.982 -5.178 14.326 1.00 96.81 112 MET A C 1
ATOM 808 O O . MET A 1 112 ? -13.363 -5.749 13.308 1.00 96.81 112 MET A O 1
ATOM 812 N N . LEU A 1 113 ? -11.726 -5.286 14.769 1.00 95.31 113 LEU A N 1
ATOM 813 C CA . LEU A 1 113 ? -10.703 -6.105 14.110 1.00 95.31 113 LEU A CA 1
ATOM 814 C C . LEU A 1 113 ? -10.952 -7.608 14.289 1.00 95.31 113 LEU A C 1
ATOM 816 O O . LEU A 1 113 ? -10.743 -8.375 13.351 1.00 95.31 113 LEU A O 1
ATOM 820 N N . GLU A 1 114 ? -11.413 -8.026 15.466 1.00 94.31 114 GLU A N 1
ATOM 821 C CA . GLU A 1 114 ? -11.789 -9.413 15.760 1.00 94.31 114 GLU A CA 1
ATOM 822 C C . GLU A 1 114 ? -12.975 -9.861 14.902 1.00 94.31 114 GLU A C 1
ATOM 824 O O . GLU A 1 114 ? -12.940 -10.948 14.331 1.00 94.31 114 GLU A O 1
ATOM 829 N N . ALA A 1 115 ? -13.981 -8.998 14.723 1.00 93.38 115 ALA A N 1
ATOM 830 C CA . ALA A 1 115 ? -15.138 -9.274 13.871 1.00 93.38 115 ALA A CA 1
ATOM 831 C C . ALA A 1 115 ? -14.762 -9.503 12.395 1.00 93.38 115 ALA A C 1
ATOM 833 O O . ALA A 1 115 ? -15.456 -10.225 11.682 1.00 93.38 115 ALA A O 1
ATOM 834 N N . VAL A 1 116 ? -13.654 -8.914 11.934 1.00 90.81 116 VAL A N 1
ATOM 835 C CA . VAL A 1 116 ? -13.115 -9.124 10.581 1.00 90.81 116 VAL A CA 1
ATOM 836 C C . VAL A 1 116 ? -12.423 -10.490 10.449 1.00 90.81 116 VAL A C 1
ATOM 838 O O . VAL A 1 116 ? -12.311 -11.018 9.343 1.00 90.81 116 VAL A O 1
ATOM 841 N N . GLY A 1 117 ? -11.913 -11.059 11.547 1.00 86.75 117 GLY A N 1
ATOM 842 C CA . GLY A 1 117 ? -11.329 -12.408 11.595 1.00 86.75 117 GLY A CA 1
ATOM 843 C C . GLY A 1 117 ? -10.071 -12.631 10.742 1.00 86.75 117 GLY A C 1
ATOM 844 O O . GLY A 1 117 ? -9.593 -13.755 10.627 1.00 86.75 117 GLY A O 1
ATOM 845 N N . SER A 1 118 ? -9.520 -11.577 10.130 1.00 82.69 118 SER A N 1
ATOM 846 C CA . SER A 1 118 ? -8.398 -11.663 9.176 1.00 82.69 118 SER A CA 1
ATOM 847 C C . SER A 1 118 ? -7.028 -11.369 9.807 1.00 82.69 118 SER A C 1
ATOM 849 O O . SER A 1 118 ? -6.007 -11.370 9.116 1.00 82.69 118 SER A O 1
ATOM 851 N N . PHE A 1 119 ? -6.982 -11.102 11.117 1.00 85.94 119 PHE A N 1
ATOM 852 C CA . PHE A 1 119 ? -5.772 -10.734 11.855 1.00 85.94 119 PHE A CA 1
ATOM 853 C C . PHE A 1 119 ? -5.589 -11.651 13.068 1.00 85.94 119 PHE A C 1
ATOM 855 O O . PHE A 1 119 ? -6.550 -11.944 13.765 1.00 85.94 119 PHE A O 1
ATOM 862 N N . GLY A 1 120 ? -4.354 -12.077 13.350 1.00 86.44 120 GLY A N 1
ATOM 863 C CA . GLY A 1 120 ? -4.051 -12.797 14.595 1.00 86.44 120 GLY A CA 1
ATOM 864 C C . GLY A 1 120 ? -3.984 -11.863 15.810 1.00 86.44 120 GLY A C 1
ATOM 865 O O . GLY A 1 120 ? -3.646 -10.687 15.661 1.00 86.44 120 GLY A O 1
ATOM 866 N N . ASP A 1 121 ? -4.210 -12.398 17.013 1.00 86.88 121 ASP A N 1
ATOM 867 C CA . ASP A 1 121 ? -4.384 -11.646 18.273 1.00 86.88 121 ASP A CA 1
ATOM 868 C C . ASP A 1 121 ? -3.302 -10.586 18.531 1.00 86.88 121 ASP A C 1
ATOM 870 O O . ASP A 1 121 ? -3.586 -9.428 18.836 1.00 86.88 121 ASP A O 1
ATOM 874 N N . ARG A 1 122 ? -2.024 -10.941 18.331 1.00 86.88 122 ARG A N 1
ATOM 875 C CA . ARG A 1 122 ? -0.905 -9.996 18.514 1.00 86.88 122 ARG A CA 1
ATOM 876 C C . ARG A 1 122 ? -0.980 -8.804 17.555 1.00 86.88 122 ARG A C 1
ATOM 878 O O . ARG A 1 122 ? -0.593 -7.699 17.932 1.00 86.88 122 ARG A O 1
ATOM 885 N N . ARG A 1 123 ? -1.455 -9.013 16.320 1.00 90.62 123 ARG A N 1
ATOM 886 C CA . ARG A 1 123 ? -1.652 -7.931 15.341 1.00 90.62 123 ARG A CA 1
ATOM 887 C C . ARG A 1 123 ? -2.880 -7.102 15.682 1.00 90.62 123 ARG A C 1
ATOM 889 O O . ARG A 1 123 ? -2.792 -5.891 15.542 1.00 90.62 123 ARG A O 1
ATOM 896 N N . VAL A 1 124 ? -3.965 -7.709 16.165 1.00 94.44 124 VAL A N 1
ATOM 897 C CA . VAL A 1 124 ? -5.171 -6.978 16.588 1.00 94.44 124 VAL A CA 1
ATOM 898 C C . VAL A 1 124 ? -4.817 -5.901 17.613 1.00 94.44 124 VAL A C 1
ATOM 900 O O . VAL A 1 124 ? -5.088 -4.725 17.374 1.00 94.44 124 VAL A O 1
ATOM 903 N N . CYS A 1 125 ? -4.116 -6.267 18.691 1.00 93.94 125 CYS A N 1
ATOM 904 C CA . CYS A 1 125 ? -3.700 -5.308 19.719 1.00 93.94 125 CYS A CA 1
ATOM 905 C C . CYS A 1 125 ? -2.825 -4.178 19.150 1.00 93.94 125 CYS A C 1
ATOM 907 O O . CYS A 1 125 ? -3.029 -3.004 19.463 1.00 93.94 125 CYS A O 1
ATOM 909 N N . ALA A 1 126 ? -1.855 -4.518 18.294 1.00 94.31 126 ALA A N 1
ATOM 910 C CA . ALA A 1 126 ? -0.948 -3.537 17.699 1.00 94.31 126 ALA A CA 1
ATOM 911 C C . ALA A 1 126 ? -1.671 -2.567 16.747 1.00 94.31 126 ALA A C 1
ATOM 913 O O . ALA A 1 126 ? -1.410 -1.363 16.779 1.00 94.31 126 ALA A O 1
ATOM 914 N N . ILE A 1 127 ? -2.591 -3.081 15.926 1.00 95.25 127 ILE A N 1
ATOM 915 C CA . ILE A 1 127 ? -3.379 -2.288 14.977 1.00 95.25 127 ILE A CA 1
ATOM 916 C C . ILE A 1 127 ? -4.356 -1.387 15.731 1.00 95.25 127 ILE A C 1
ATOM 918 O O . ILE A 1 127 ? -4.407 -0.197 15.442 1.00 95.25 127 ILE A O 1
ATOM 922 N N . ALA A 1 128 ? -5.085 -1.909 16.722 1.00 95.88 128 ALA A N 1
ATOM 923 C CA . ALA A 1 128 ? -6.047 -1.132 17.507 1.00 95.88 128 ALA A CA 1
ATOM 924 C C . ALA A 1 128 ? -5.393 0.068 18.217 1.00 95.88 128 ALA A C 1
ATOM 926 O O . ALA A 1 128 ? -5.959 1.166 18.255 1.00 95.88 128 ALA A O 1
ATOM 927 N N . ALA A 1 129 ? -4.177 -0.122 18.743 1.00 96.44 129 ALA A N 1
ATOM 928 C CA . ALA A 1 129 ? -3.432 0.930 19.426 1.00 96.44 129 ALA A CA 1
ATOM 929 C C . ALA A 1 129 ? -3.025 2.077 18.487 1.00 96.44 129 ALA A C 1
ATOM 931 O O . ALA A 1 129 ? -3.076 3.244 18.880 1.00 96.44 129 ALA A O 1
ATOM 932 N N . ARG A 1 130 ? -2.620 1.768 17.247 1.00 95.94 130 ARG A N 1
ATOM 933 C CA . ARG A 1 130 ? -2.214 2.783 16.266 1.00 95.94 130 ARG A CA 1
ATOM 934 C C . ARG A 1 130 ? -2.496 2.324 14.828 1.00 95.94 130 ARG A C 1
ATOM 936 O O . ARG A 1 130 ? -1.563 1.871 14.160 1.00 95.94 130 ARG A O 1
ATOM 943 N N . PRO A 1 131 ? -3.741 2.476 14.339 1.00 95.06 131 PRO A N 1
ATOM 944 C CA . PRO A 1 131 ? -4.129 2.013 13.010 1.00 95.06 131 PRO A CA 1
ATOM 945 C C . PRO A 1 131 ? -3.370 2.764 11.914 1.00 95.06 131 PRO A C 1
ATOM 947 O O . PRO A 1 131 ? -3.332 3.996 11.907 1.00 95.06 131 PRO A O 1
ATOM 950 N N . ARG A 1 132 ? -2.772 2.041 10.962 1.00 93.19 132 ARG A N 1
ATOM 951 C CA . ARG A 1 132 ? -2.164 2.624 9.755 1.00 93.19 132 ARG A CA 1
ATOM 952 C C . ARG A 1 132 ? -2.516 1.782 8.538 1.00 93.19 132 ARG A C 1
ATOM 954 O O . ARG A 1 132 ? -2.656 0.565 8.631 1.00 93.19 132 ARG A O 1
ATOM 961 N N . ALA A 1 133 ? -2.563 2.419 7.368 1.00 89.00 133 ALA A N 1
ATOM 962 C CA . ALA A 1 133 ? -2.886 1.747 6.107 1.00 89.00 133 ALA A CA 1
ATOM 963 C C . ALA A 1 133 ? -2.001 0.518 5.838 1.00 89.00 133 ALA A C 1
ATOM 965 O O . ALA A 1 133 ? -2.499 -0.536 5.453 1.00 89.00 133 ALA A O 1
ATOM 966 N N . GLY A 1 134 ? -0.695 0.623 6.111 1.00 86.00 134 GLY A N 1
ATOM 967 C CA . GLY A 1 134 ? 0.250 -0.478 5.909 1.00 86.00 134 GLY A CA 1
ATOM 968 C C . GLY A 1 134 ? 0.040 -1.694 6.818 1.00 86.00 134 GLY A C 1
ATOM 969 O O . GLY A 1 134 ? 0.549 -2.768 6.493 1.00 86.00 134 GLY A O 1
ATOM 970 N N . ASP A 1 135 ? -0.702 -1.543 7.921 1.00 88.75 135 ASP A N 1
ATOM 971 C CA . ASP A 1 135 ? -1.006 -2.644 8.836 1.00 88.75 135 ASP A CA 1
ATOM 972 C C . ASP A 1 135 ? -2.215 -3.481 8.359 1.00 88.75 135 ASP A C 1
ATOM 974 O O . ASP A 1 135 ? -2.291 -4.675 8.668 1.00 88.75 135 ASP A O 1
ATOM 978 N N . LEU A 1 136 ? -3.123 -2.868 7.586 1.00 88.69 136 LEU A N 1
ATOM 979 C CA . LEU A 1 136 ? -4.367 -3.470 7.084 1.00 88.69 136 LEU A CA 1
ATOM 980 C C . LEU A 1 136 ? -4.256 -3.950 5.633 1.00 88.69 136 LEU A C 1
ATOM 982 O O . LEU A 1 136 ? -4.887 -4.939 5.272 1.00 88.69 136 LEU A O 1
ATOM 986 N N . TRP A 1 137 ? -3.447 -3.274 4.811 1.00 87.00 137 TRP A N 1
ATOM 987 C CA . TRP A 1 137 ? -3.333 -3.555 3.382 1.00 87.00 137 TRP A CA 1
ATOM 988 C C . TRP A 1 137 ? -1.885 -3.558 2.899 1.00 87.00 137 TRP A C 1
ATOM 990 O O . TRP A 1 137 ? -1.064 -2.704 3.260 1.00 87.00 137 TRP A O 1
ATOM 1000 N N . GLN A 1 138 ? -1.567 -4.520 2.038 1.00 78.31 138 GLN A N 1
ATOM 1001 C CA . GLN A 1 138 ? -0.287 -4.624 1.348 1.00 78.31 138 GLN A CA 1
ATOM 1002 C C . GLN A 1 138 ? -0.543 -5.018 -0.107 1.00 78.31 138 GLN A C 1
ATOM 1004 O O . GLN A 1 138 ? -1.313 -5.939 -0.359 1.00 78.31 138 GLN A O 1
ATOM 1009 N N . GLY A 1 139 ? 0.130 -4.350 -1.049 1.00 67.44 139 GLY A N 1
ATOM 1010 C CA . GLY A 1 139 ? 0.195 -4.823 -2.429 1.00 67.44 139 GLY A CA 1
ATOM 1011 C C . GLY A 1 139 ? 0.994 -6.122 -2.450 1.00 67.44 139 GLY A C 1
ATOM 1012 O O . GLY A 1 139 ? 2.211 -6.094 -2.266 1.00 67.44 139 GLY A O 1
ATOM 1013 N N . GLY A 1 140 ? 0.304 -7.255 -2.558 1.00 63.66 140 GLY A N 1
ATOM 1014 C CA . GLY A 1 140 ? 0.929 -8.573 -2.626 1.00 63.66 140 GLY A CA 1
ATOM 1015 C C . GLY A 1 140 ? 1.597 -8.827 -3.980 1.00 63.66 140 GLY A C 1
ATOM 1016 O O . GLY A 1 140 ? 1.313 -8.157 -4.971 1.00 63.66 140 GLY A O 1
ATOM 1017 N N . HIS A 1 141 ? 2.479 -9.826 -4.034 1.00 49.00 141 HIS A N 1
ATOM 1018 C CA . HIS A 1 141 ? 3.038 -10.321 -5.291 1.00 49.00 141 HIS A CA 1
ATOM 1019 C C . HIS A 1 141 ? 1.993 -11.180 -6.024 1.00 49.00 141 HIS A C 1
ATOM 1021 O O . HIS A 1 141 ? 1.670 -12.275 -5.563 1.00 49.00 141 HIS A O 1
ATOM 1027 N N . ILE A 1 142 ? 1.509 -10.737 -7.190 1.00 48.84 142 ILE A N 1
ATOM 1028 C CA . ILE A 1 142 ? 0.902 -11.637 -8.185 1.00 48.84 142 ILE A CA 1
ATOM 1029 C C . ILE A 1 142 ? 2.072 -12.397 -8.827 1.00 48.84 142 ILE A C 1
ATOM 1031 O O . ILE A 1 142 ? 2.581 -11.962 -9.846 1.00 48.84 142 ILE A O 1
ATOM 1035 N N . VAL A 1 143 ? 2.545 -13.435 -8.125 1.00 38.03 143 VAL A N 1
ATOM 1036 C CA . VAL A 1 143 ? 3.550 -14.467 -8.478 1.00 38.03 143 VAL A CA 1
ATOM 1037 C C . VAL A 1 143 ? 4.825 -13.986 -9.217 1.00 38.03 143 VAL A C 1
ATOM 1039 O O . VAL A 1 143 ? 4.739 -13.476 -10.331 1.00 38.03 143 VAL A O 1
ATOM 1042 N N . PRO A 1 144 ? 6.045 -14.211 -8.687 1.00 44.38 144 PRO A N 1
ATOM 1043 C CA . PRO A 1 144 ? 7.254 -14.025 -9.488 1.00 44.38 144 PRO A CA 1
ATOM 1044 C C . PRO A 1 144 ? 7.309 -15.092 -10.594 1.00 44.38 144 PRO A C 1
ATOM 1046 O O . PRO A 1 144 ? 7.258 -16.286 -10.297 1.00 44.38 144 PRO A O 1
ATOM 1049 N N . GLY A 1 145 ? 7.370 -14.646 -11.851 1.00 36.50 145 GLY A N 1
ATOM 1050 C CA . GLY A 1 145 ? 7.756 -15.481 -12.993 1.00 36.50 145 GLY A CA 1
ATOM 1051 C C . GLY A 1 145 ? 9.257 -15.726 -13.036 1.00 36.50 145 GLY A C 1
ATOM 1052 O O . GLY A 1 145 ? 10.005 -14.869 -12.508 1.00 36.50 145 GLY A O 1
#

Radius of gyration: 25.34 Å; chains: 1; bounding box: 53×50×70 Å

Sequence (145 aa):
LAPASGTPTPTAAGAAPSATSASAAALMSTASMVPLCLACKVPYDEDARARYGHPFCSEPCLRRYRVLSTPGAARDAIFSLERGVCQLCGLDTHALLHALLAEPSLPERMKMLEAVGSFGDRRVCAIAARPRAGDLWQGGHIVPG

pLDDT: mean 76.64, std 18.97, range [32.91, 98.0]